Protein AF-A0A9P6ST43-F1 (afdb_monomer)

Structure (mmCIF, N/CA/C/O backbone):
data_AF-A0A9P6ST43-F1
#
_entry.id   AF-A0A9P6ST43-F1
#
loop_
_atom_site.group_PDB
_atom_site.id
_atom_site.type_symbol
_atom_site.label_atom_id
_atom_site.label_alt_id
_atom_site.label_comp_id
_atom_site.label_asym_id
_atom_site.label_entity_id
_atom_site.label_seq_id
_atom_site.pdbx_PDB_ins_code
_atom_site.Cartn_x
_atom_site.Cartn_y
_atom_site.Cartn_z
_atom_site.occupancy
_atom_site.B_iso_or_equiv
_atom_site.auth_seq_id
_atom_site.auth_comp_id
_atom_site.auth_asym_id
_atom_site.auth_atom_id
_atom_site.pdbx_PDB_model_num
ATOM 1 N N . MET A 1 1 ? 15.787 0.557 13.577 1.00 35.72 1 MET A N 1
ATOM 2 C CA . MET A 1 1 ? 15.041 0.279 14.829 1.00 35.72 1 MET A CA 1
ATOM 3 C C . MET A 1 1 ? 13.715 -0.380 14.448 1.00 35.72 1 MET A C 1
ATOM 5 O O . MET A 1 1 ? 13.031 0.134 13.577 1.00 35.72 1 MET A O 1
ATOM 9 N N . ASN A 1 2 ? 13.413 -1.565 14.982 1.00 41.41 2 ASN A N 1
ATOM 10 C CA . ASN A 1 2 ? 12.422 -2.510 14.441 1.00 41.41 2 ASN A CA 1
ATOM 11 C C . ASN A 1 2 ? 10.973 -2.150 14.872 1.00 41.41 2 ASN A C 1
ATOM 13 O O . ASN A 1 2 ? 10.427 -2.728 15.810 1.00 41.41 2 ASN A O 1
ATOM 17 N N . THR A 1 3 ? 10.345 -1.164 14.220 1.00 55.78 3 THR A N 1
ATOM 18 C CA . THR A 1 3 ? 9.008 -0.615 14.562 1.00 55.78 3 THR A CA 1
ATOM 19 C C . THR A 1 3 ? 7.853 -1.625 14.454 1.00 55.78 3 THR A C 1
ATOM 21 O O . THR A 1 3 ? 6.845 -1.489 15.146 1.00 55.78 3 THR A O 1
ATOM 24 N N . ARG A 1 4 ? 8.000 -2.695 13.662 1.00 52.94 4 ARG A N 1
ATOM 25 C CA . ARG A 1 4 ? 6.950 -3.712 13.437 1.00 52.94 4 ARG A CA 1
ATOM 26 C C . ARG A 1 4 ? 6.650 -4.580 14.664 1.00 52.94 4 ARG A C 1
ATOM 28 O O . ARG A 1 4 ? 5.497 -4.937 14.902 1.00 52.94 4 ARG A O 1
ATOM 35 N N . TYR A 1 5 ? 7.664 -4.866 15.486 1.00 53.81 5 TYR A N 1
ATOM 36 C CA . TYR A 1 5 ? 7.476 -5.581 16.756 1.00 53.81 5 TYR A CA 1
ATOM 37 C C . TYR A 1 5 ? 6.672 -4.749 17.764 1.00 53.81 5 TYR A C 1
ATOM 39 O O . TYR A 1 5 ? 5.910 -5.301 18.560 1.00 53.81 5 TYR A O 1
ATOM 47 N N . SER A 1 6 ? 6.784 -3.421 17.679 1.00 66.88 6 SER A N 1
ATOM 48 C CA . SER A 1 6 ? 6.010 -2.494 18.504 1.00 66.88 6 SER A CA 1
ATOM 49 C C . SER A 1 6 ? 4.526 -2.528 18.131 1.00 66.88 6 SER A C 1
ATOM 51 O O . SER A 1 6 ? 3.684 -2.760 18.993 1.00 66.88 6 SER A O 1
ATOM 53 N N . ALA A 1 7 ? 4.194 -2.425 16.839 1.00 72.50 7 ALA A N 1
ATOM 54 C CA . ALA A 1 7 ? 2.805 -2.355 16.381 1.00 72.50 7 ALA A CA 1
ATOM 55 C C . ALA A 1 7 ? 1.986 -3.615 16.726 1.00 72.50 7 ALA A C 1
ATOM 57 O O . ALA A 1 7 ? 0.868 -3.515 17.226 1.00 72.50 7 ALA A O 1
ATOM 58 N N . ARG A 1 8 ? 2.554 -4.816 16.555 1.00 74.69 8 ARG A N 1
ATOM 59 C CA . ARG A 1 8 ? 1.880 -6.068 16.946 1.00 74.69 8 ARG A CA 1
ATOM 60 C C . ARG A 1 8 ? 1.638 -6.149 18.453 1.00 74.69 8 ARG A C 1
ATOM 62 O O . ARG A 1 8 ? 0.562 -6.549 18.895 1.00 74.69 8 ARG A O 1
ATOM 69 N N . THR A 1 9 ? 2.639 -5.759 19.238 1.00 81.56 9 THR A N 1
ATOM 70 C CA . THR A 1 9 ? 2.529 -5.724 20.700 1.00 81.56 9 THR A CA 1
ATOM 71 C C . THR A 1 9 ? 1.443 -4.744 21.137 1.00 81.56 9 THR A C 1
ATOM 73 O O . THR A 1 9 ? 0.696 -5.040 22.065 1.00 81.56 9 THR A O 1
ATOM 76 N N . LEU A 1 10 ? 1.304 -3.612 20.442 1.00 82.25 10 LEU A N 1
ATOM 77 C CA . LEU A 1 10 ? 0.231 -2.650 20.678 1.00 82.25 10 LEU A CA 1
ATOM 78 C C . LEU A 1 10 ? -1.144 -3.247 20.361 1.00 82.25 10 LEU A C 1
ATOM 80 O O . LEU A 1 10 ? -2.014 -3.191 21.220 1.00 82.25 10 LEU A O 1
ATOM 84 N N . VAL A 1 11 ? -1.332 -3.900 19.208 1.00 83.94 11 VAL A N 1
ATOM 85 C CA . VAL A 1 11 ? -2.619 -4.530 18.842 1.00 83.94 11 VAL A CA 1
ATOM 86 C C . VAL A 1 11 ? -3.065 -5.583 19.863 1.00 83.94 11 VAL A C 1
ATOM 88 O O . VAL A 1 11 ? -4.248 -5.660 20.197 1.00 83.94 11 VAL A O 1
ATOM 91 N N . HIS A 1 12 ? -2.132 -6.375 20.400 1.00 84.19 12 HIS A N 1
ATOM 92 C CA . HIS A 1 12 ? -2.442 -7.367 21.436 1.00 84.19 12 HIS A CA 1
ATOM 93 C C . HIS A 1 12 ? -2.851 -6.748 22.779 1.00 84.19 12 HIS A C 1
ATOM 95 O O . HIS A 1 12 ? -3.536 -7.404 23.556 1.00 84.19 12 HIS A O 1
ATOM 101 N N . ARG A 1 13 ? -2.448 -5.503 23.056 1.00 85.44 13 ARG A N 1
ATOM 102 C CA . ARG A 1 13 ? -2.807 -4.782 24.287 1.00 85.44 13 ARG A CA 1
ATOM 103 C C . ARG A 1 13 ? -4.167 -4.094 24.208 1.00 85.44 13 ARG A C 1
ATOM 105 O O . ARG A 1 13 ? -4.664 -3.646 25.235 1.00 85.44 13 ARG A O 1
ATOM 112 N N . ILE A 1 14 ? -4.755 -3.982 23.018 1.00 84.19 14 ILE A N 1
ATOM 113 C CA . ILE A 1 14 ? -6.065 -3.357 22.850 1.00 84.19 14 ILE A CA 1
ATOM 114 C C . ILE A 1 14 ? -7.156 -4.365 23.256 1.00 84.19 14 ILE A C 1
ATOM 116 O O . ILE A 1 14 ? -7.157 -5.476 22.716 1.00 84.19 14 ILE A O 1
ATOM 120 N N . PRO A 1 15 ? -8.094 -3.993 24.148 1.00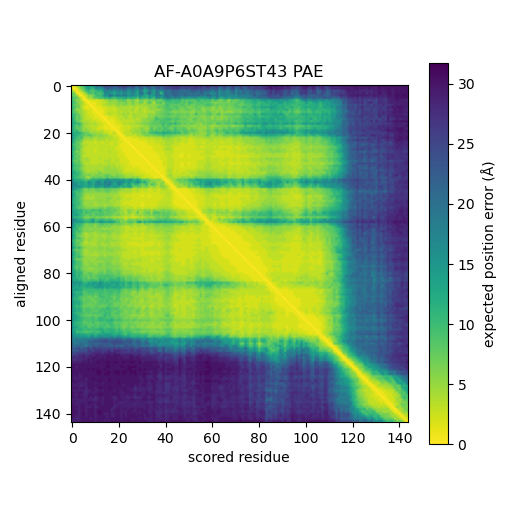 88.06 15 PRO A N 1
ATOM 121 C CA . PRO A 1 15 ? -9.237 -4.835 24.500 1.00 88.06 15 PRO A CA 1
ATOM 122 C C . PRO A 1 15 ? -10.108 -5.182 23.283 1.00 88.06 15 PRO A C 1
ATOM 124 O O . PRO A 1 15 ? -10.285 -4.362 22.378 1.00 88.06 15 PRO A O 1
ATOM 127 N N . GLU A 1 16 ? -10.685 -6.384 23.258 1.00 85.94 16 GLU A N 1
ATOM 128 C CA . GLU A 1 16 ? -11.521 -6.853 22.140 1.00 85.94 16 GLU A CA 1
ATOM 129 C C . GLU A 1 16 ? -12.789 -6.006 21.961 1.00 85.94 16 GLU A C 1
ATOM 131 O O . GLU A 1 16 ? -13.271 -5.821 20.844 1.00 85.94 16 GLU A O 1
ATOM 136 N N . GLU A 1 17 ? -13.300 -5.429 23.046 1.00 87.31 17 GLU A N 1
ATOM 137 C CA . GLU A 1 17 ? -14.440 -4.514 23.043 1.00 87.31 17 GLU A CA 1
ATOM 138 C C . GLU A 1 17 ? -14.138 -3.271 22.198 1.00 87.31 17 GLU A C 1
ATOM 140 O O . GLU A 1 17 ? -14.956 -2.858 21.376 1.00 87.31 17 GLU A O 1
ATOM 145 N N . VAL A 1 18 ? -12.926 -2.725 22.333 1.00 85.06 18 VAL A N 1
ATOM 146 C CA . VAL A 1 18 ? -12.481 -1.534 21.599 1.00 85.06 18 VAL A CA 1
ATOM 147 C C . VAL A 1 18 ? -12.280 -1.854 20.118 1.00 85.06 18 VAL A C 1
ATOM 149 O O . VAL A 1 18 ? -12.669 -1.064 19.258 1.00 85.06 18 VAL A O 1
ATOM 152 N N . LYS A 1 19 ? -11.747 -3.041 19.796 1.00 84.25 19 LYS A N 1
ATOM 153 C CA . LYS A 1 19 ? -11.575 -3.492 18.403 1.00 84.25 19 LYS A CA 1
ATOM 154 C C . LYS A 1 19 ? -12.906 -3.624 17.663 1.00 84.25 19 LYS A C 1
ATOM 156 O O . LYS A 1 19 ? -12.963 -3.343 16.472 1.00 84.25 19 LYS A O 1
ATOM 161 N N . LYS A 1 20 ? -13.969 -4.040 18.359 1.00 82.44 20 LYS A N 1
ATOM 162 C CA . LYS A 1 20 ? -15.313 -4.200 17.777 1.00 82.44 20 LYS A CA 1
ATOM 163 C C . LYS A 1 20 ? -16.062 -2.878 17.619 1.00 82.44 20 LYS A C 1
ATOM 165 O O . LYS A 1 20 ? -16.882 -2.758 16.716 1.00 82.44 20 LYS A O 1
ATOM 170 N N . GLN A 1 21 ? -15.803 -1.907 18.492 1.00 84.44 21 GLN A N 1
ATOM 171 C CA . GLN A 1 21 ? -16.480 -0.607 18.471 1.00 84.44 21 GLN A CA 1
ATOM 172 C C . GLN A 1 21 ? -15.873 0.364 17.451 1.00 84.44 21 GLN A C 1
ATOM 174 O O . GLN A 1 21 ? -16.596 1.169 16.869 1.00 84.44 21 GLN A O 1
ATOM 179 N N . ALA A 1 22 ? -14.561 0.287 17.209 1.00 85.44 22 ALA A N 1
ATOM 180 C CA . ALA A 1 22 ? -13.857 1.179 16.293 1.00 85.44 22 ALA A CA 1
ATOM 181 C C . ALA A 1 22 ? -13.602 0.504 14.933 1.00 85.44 22 ALA A C 1
ATOM 183 O O . ALA A 1 22 ? -12.610 -0.201 14.746 1.00 85.44 22 ALA A O 1
ATOM 184 N N . SER A 1 23 ? -14.473 0.762 13.953 1.00 85.62 23 SER A N 1
ATOM 185 C CA . SER A 1 23 ? -14.373 0.185 12.601 1.00 85.62 23 SER A CA 1
ATOM 186 C C . SER A 1 23 ? -13.040 0.499 11.907 1.00 85.62 23 SER A C 1
ATOM 188 O O . SER A 1 23 ? -12.420 -0.398 11.346 1.00 85.62 23 SER A O 1
ATOM 190 N N . GLN A 1 24 ? -12.541 1.734 12.013 1.00 87.75 24 GLN A N 1
ATOM 191 C CA . GLN A 1 24 ? -11.241 2.129 11.451 1.00 87.75 24 GLN A CA 1
ATOM 192 C C . GLN A 1 24 ? -10.068 1.380 12.089 1.00 87.75 24 GLN A C 1
ATOM 194 O O . GLN A 1 24 ? -9.112 1.021 11.402 1.00 87.75 24 GLN A O 1
ATOM 199 N N . LEU A 1 25 ? -10.142 1.106 13.394 1.00 86.88 25 LEU A N 1
ATOM 200 C CA . LEU A 1 25 ? -9.125 0.321 14.086 1.00 86.88 25 LEU A CA 1
ATOM 201 C C . LEU A 1 25 ? -9.133 -1.132 13.601 1.00 86.88 25 LEU A C 1
ATOM 203 O O . LEU A 1 25 ? -8.066 -1.701 13.377 1.00 86.88 25 LEU A O 1
ATOM 207 N N . ALA A 1 26 ? -10.313 -1.721 13.401 1.00 87.12 26 ALA A N 1
ATOM 208 C CA . ALA A 1 26 ? -10.434 -3.057 12.826 1.00 87.12 26 ALA A CA 1
ATOM 209 C C . ALA A 1 26 ? -9.815 -3.118 11.417 1.00 87.12 26 ALA A C 1
ATOM 211 O O . ALA A 1 26 ? -9.018 -4.018 11.142 1.00 87.12 26 ALA A O 1
ATOM 212 N N . THR A 1 27 ? -10.087 -2.120 10.566 1.00 90.06 27 THR A N 1
ATOM 213 C CA . THR A 1 27 ? -9.455 -2.003 9.243 1.00 90.06 27 THR A CA 1
ATOM 214 C C . THR A 1 27 ? -7.932 -1.887 9.350 1.00 90.06 27 THR A C 1
ATOM 216 O O . THR A 1 27 ? -7.218 -2.587 8.637 1.00 90.06 27 THR A O 1
ATOM 219 N N . LEU A 1 28 ? -7.401 -1.052 10.252 1.00 88.44 28 LEU A N 1
ATOM 220 C CA . LEU A 1 28 ? -5.950 -0.908 10.444 1.00 88.44 28 LEU A CA 1
ATOM 221 C C . LEU A 1 28 ? -5.288 -2.223 10.861 1.00 88.44 28 LEU A C 1
ATOM 223 O O . LEU A 1 28 ? -4.233 -2.575 10.336 1.00 88.44 28 LEU A O 1
ATOM 227 N N . ILE A 1 29 ? -5.916 -2.973 11.768 1.00 88.50 29 ILE A N 1
ATOM 228 C CA . ILE A 1 29 ? -5.427 -4.292 12.186 1.00 88.50 29 ILE A CA 1
ATOM 229 C C . ILE A 1 29 ? -5.394 -5.253 10.990 1.00 88.50 29 ILE A C 1
ATOM 231 O O . ILE A 1 29 ? -4.417 -5.984 10.813 1.00 88.50 29 ILE A O 1
ATOM 235 N N . GLN A 1 30 ? -6.425 -5.226 10.143 1.00 89.31 30 GLN A N 1
ATOM 236 C CA . GLN A 1 30 ? -6.478 -6.045 8.935 1.00 89.31 30 GLN A CA 1
ATOM 237 C C . GLN A 1 30 ? -5.389 -5.653 7.923 1.00 89.31 30 GLN A C 1
ATOM 239 O O . GLN A 1 30 ? -4.687 -6.529 7.416 1.00 89.31 30 GLN A O 1
ATOM 244 N N . ILE A 1 31 ? -5.191 -4.352 7.680 1.00 89.75 31 ILE A N 1
ATOM 245 C CA . ILE A 1 31 ? -4.115 -3.824 6.826 1.00 89.75 31 ILE A CA 1
ATOM 246 C C . ILE A 1 31 ? -2.749 -4.285 7.343 1.00 89.75 31 ILE A C 1
ATOM 248 O O . ILE A 1 31 ? -1.927 -4.755 6.559 1.00 89.75 31 ILE A O 1
ATOM 252 N N . MET A 1 32 ? -2.513 -4.222 8.656 1.00 87.88 32 MET A N 1
ATOM 253 C CA . MET A 1 32 ? -1.255 -4.676 9.255 1.00 87.88 32 MET A CA 1
ATOM 254 C C . MET A 1 32 ? -0.982 -6.168 9.017 1.00 87.88 32 MET A C 1
ATOM 256 O O . MET A 1 32 ? 0.159 -6.543 8.741 1.00 87.88 32 MET A O 1
ATOM 260 N N . GLU A 1 33 ? -1.997 -7.031 9.115 1.00 87.06 33 GLU A N 1
ATOM 261 C CA . GLU A 1 33 ? -1.814 -8.465 8.855 1.00 87.06 33 GLU A CA 1
ATOM 262 C C . GLU A 1 33 ? -1.580 -8.742 7.363 1.00 87.06 33 GLU A C 1
ATOM 264 O O . GLU A 1 33 ? -0.689 -9.522 7.023 1.00 87.06 33 GLU A O 1
ATOM 269 N N . LEU A 1 34 ? -2.288 -8.055 6.461 1.00 88.62 34 LEU A N 1
ATOM 270 C CA . LEU A 1 34 ? -2.045 -8.169 5.019 1.00 88.62 34 LEU A CA 1
ATOM 271 C C . LEU A 1 34 ? -0.648 -7.674 4.630 1.00 88.62 34 LEU A C 1
ATOM 273 O O . LEU A 1 34 ? 0.051 -8.346 3.873 1.00 88.62 34 LEU A O 1
ATOM 277 N N . MET A 1 35 ? -0.189 -6.557 5.199 1.00 85.75 35 MET A N 1
ATOM 278 C CA . MET A 1 35 ? 1.180 -6.072 5.005 1.00 85.75 35 MET A CA 1
ATOM 279 C C . MET A 1 35 ? 2.219 -7.102 5.448 1.00 85.75 35 MET A C 1
ATOM 281 O O . MET A 1 35 ? 3.228 -7.291 4.770 1.00 85.75 35 MET A O 1
ATOM 285 N N . ARG A 1 36 ? 1.965 -7.817 6.550 1.00 84.19 36 ARG A N 1
ATOM 286 C CA . ARG A 1 36 ? 2.839 -8.901 7.016 1.00 84.19 36 ARG A CA 1
ATOM 287 C C . ARG A 1 36 ? 2.901 -10.053 6.017 1.00 84.19 36 ARG A C 1
ATOM 289 O O . ARG A 1 36 ? 3.960 -10.650 5.831 1.00 84.19 36 ARG A O 1
ATOM 296 N N . GLN A 1 37 ? 1.772 -10.404 5.409 1.00 86.12 37 GLN A N 1
ATOM 297 C CA . GLN A 1 37 ? 1.717 -11.450 4.390 1.00 86.12 37 GLN A CA 1
ATOM 298 C C . GLN A 1 37 ? 2.432 -11.006 3.111 1.00 86.12 37 GLN A C 1
ATOM 300 O O . GLN A 1 37 ? 3.232 -11.764 2.566 1.00 86.12 37 GLN A O 1
ATOM 305 N N . TRP A 1 38 ? 2.206 -9.770 2.667 1.00 85.69 38 TRP A N 1
ATOM 306 C CA . TRP A 1 38 ? 2.889 -9.184 1.512 1.00 85.69 38 TRP A CA 1
ATOM 307 C C . TRP A 1 38 ? 4.407 -9.133 1.720 1.00 85.69 38 TRP A C 1
ATOM 309 O O . TRP A 1 38 ? 5.172 -9.538 0.850 1.00 85.69 38 TRP A O 1
ATOM 319 N N . GLU A 1 39 ? 4.860 -8.762 2.918 1.00 81.25 39 GLU A N 1
ATOM 320 C CA . GLU A 1 39 ? 6.277 -8.792 3.293 1.00 81.25 39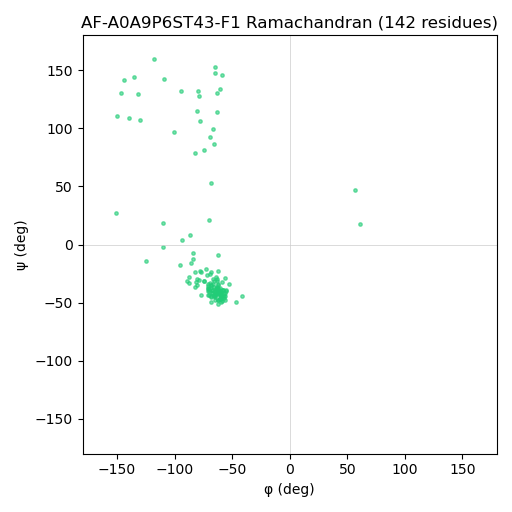 GLU A CA 1
ATOM 321 C C . GLU A 1 39 ? 6.921 -10.169 3.189 1.00 81.25 39 GLU A C 1
ATOM 323 O O . GLU A 1 39 ? 8.111 -10.266 2.897 1.00 81.25 39 GLU A O 1
ATOM 328 N N . ARG A 1 40 ? 6.140 -11.220 3.433 1.00 81.94 40 ARG A N 1
ATOM 329 C CA . ARG A 1 40 ? 6.564 -12.616 3.302 1.00 81.94 40 ARG A CA 1
ATOM 330 C C . ARG A 1 40 ? 6.386 -13.153 1.883 1.00 81.94 40 ARG A C 1
ATOM 332 O O . ARG A 1 40 ? 6.548 -14.349 1.685 1.00 81.94 40 ARG A O 1
ATOM 339 N N . GLN A 1 41 ? 6.051 -12.287 0.924 1.00 72.00 41 GLN A N 1
ATOM 340 C CA . GLN A 1 41 ? 5.760 -12.618 -0.474 1.00 72.00 41 GLN A CA 1
ATOM 341 C C . GLN A 1 41 ? 4.559 -13.561 -0.658 1.00 72.00 41 GLN A C 1
ATOM 343 O O . GLN A 1 41 ? 4.377 -14.138 -1.723 1.00 72.00 41 GLN A O 1
ATOM 348 N N . THR A 1 42 ? 3.707 -13.699 0.361 1.00 65.88 42 THR A N 1
ATOM 349 C CA . THR A 1 42 ? 2.519 -14.568 0.333 1.00 65.88 42 THR A CA 1
ATOM 350 C C . THR A 1 42 ? 1.206 -13.785 0.297 1.00 65.88 42 THR A C 1
ATOM 352 O O . THR A 1 42 ? 0.141 -14.392 0.303 1.00 65.88 42 THR A O 1
ATOM 355 N N . GLY A 1 43 ? 1.258 -12.450 0.343 1.00 67.62 43 GLY A N 1
ATOM 356 C CA . GLY A 1 43 ? 0.083 -11.591 0.503 1.00 67.62 43 GLY A CA 1
ATOM 357 C C . GLY A 1 43 ? -0.284 -10.794 -0.755 1.00 67.62 43 GLY A C 1
ATOM 358 O O . GLY A 1 43 ? 0.613 -10.292 -1.439 1.00 67.62 43 GLY A O 1
ATOM 359 N N . PRO A 1 44 ? -1.585 -10.618 -1.043 1.00 79.62 44 PRO A N 1
ATOM 360 C CA . PRO A 1 44 ? -2.063 -9.817 -2.164 1.00 79.62 44 PRO A CA 1
ATOM 361 C C . PRO A 1 44 ? -2.002 -8.313 -1.850 1.00 79.62 44 PRO A C 1
ATOM 363 O O . PRO A 1 44 ? -2.843 -7.767 -1.139 1.00 79.62 44 PRO A O 1
ATOM 366 N N . LEU A 1 45 ? -1.036 -7.611 -2.448 1.00 84.94 45 LEU A N 1
ATOM 367 C CA . LEU A 1 45 ? -0.904 -6.147 -2.363 1.00 84.94 45 LEU A CA 1
ATOM 368 C C . LEU A 1 45 ? -2.199 -5.400 -2.747 1.00 84.94 45 LEU A C 1
ATOM 370 O O . LEU A 1 45 ? -2.536 -4.373 -2.162 1.00 84.94 45 LEU A O 1
ATOM 374 N N . LYS A 1 46 ? -2.957 -5.950 -3.703 1.00 85.75 46 LYS A N 1
ATOM 375 C CA . LYS A 1 46 ? -4.247 -5.414 -4.156 1.00 85.75 46 LYS A CA 1
ATOM 376 C C . LYS A 1 46 ? -5.246 -5.235 -3.008 1.00 85.75 46 LYS A C 1
ATOM 378 O O . LYS A 1 46 ? -5.961 -4.238 -2.978 1.00 85.75 46 LYS A O 1
ATOM 383 N N . ASP A 1 47 ? -5.272 -6.167 -2.060 1.00 88.25 47 ASP A N 1
ATOM 384 C CA . ASP A 1 47 ? -6.235 -6.149 -0.957 1.00 88.25 47 ASP A CA 1
ATOM 385 C C . ASP A 1 47 ? -5.873 -5.073 0.074 1.00 88.25 47 ASP A C 1
ATOM 387 O O . ASP A 1 47 ? -6.755 -4.447 0.660 1.00 88.25 47 ASP A O 1
ATOM 391 N N . ILE A 1 48 ? -4.574 -4.790 0.233 1.00 90.19 48 ILE A N 1
ATOM 392 C CA . ILE A 1 48 ? -4.084 -3.678 1.056 1.00 90.19 48 ILE A CA 1
ATOM 393 C C . ILE A 1 48 ? -4.594 -2.354 0.479 1.00 90.19 48 ILE A C 1
ATOM 395 O O . ILE A 1 48 ? -5.218 -1.569 1.194 1.00 90.19 48 ILE A O 1
ATOM 399 N N . TYR A 1 49 ? -4.398 -2.12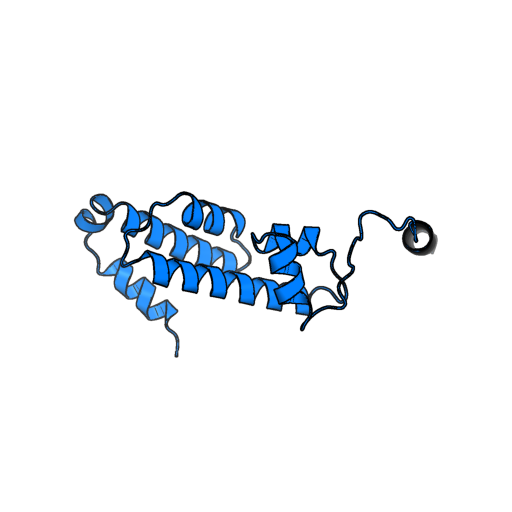3 -0.823 1.00 88.62 49 TYR A N 1
ATOM 400 C CA . TYR A 1 49 ? -4.882 -0.904 -1.475 1.00 88.62 49 TYR A CA 1
ATOM 401 C C . TYR A 1 49 ? -6.404 -0.792 -1.477 1.00 88.62 49 TYR A C 1
ATOM 403 O O . TYR A 1 49 ? -6.917 0.308 -1.267 1.00 88.62 49 TYR A O 1
ATOM 411 N N . ALA A 1 50 ? -7.125 -1.903 -1.656 1.00 88.00 50 ALA A N 1
ATOM 412 C CA . ALA A 1 50 ? -8.580 -1.916 -1.572 1.00 88.00 50 ALA A CA 1
ATOM 413 C C . ALA A 1 50 ? -9.061 -1.424 -0.198 1.00 88.00 50 ALA A C 1
ATOM 415 O O . ALA A 1 50 ? -9.891 -0.519 -0.138 1.00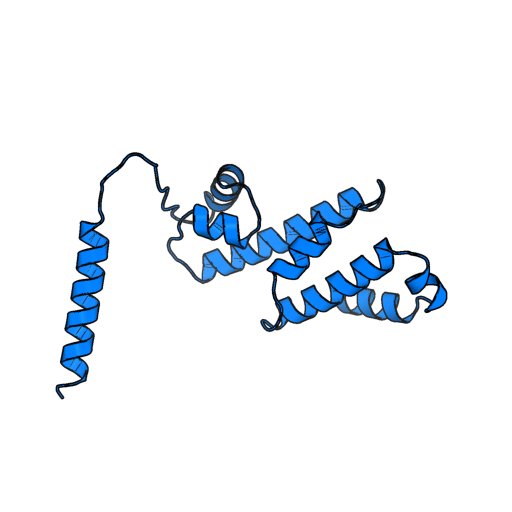 88.00 50 ALA A O 1
ATOM 416 N N . LEU A 1 51 ? -8.493 -1.938 0.899 1.00 89.69 51 LEU A N 1
ATOM 417 C CA . LEU A 1 51 ? -8.849 -1.491 2.250 1.00 89.69 51 LEU A CA 1
ATOM 418 C C . LEU A 1 51 ? -8.472 -0.031 2.504 1.00 89.69 51 LEU A C 1
ATOM 420 O O . LEU A 1 51 ? -9.256 0.699 3.112 1.00 89.69 51 LEU A O 1
ATOM 424 N N . LEU A 1 52 ? -7.303 0.410 2.029 1.00 89.50 52 LEU A N 1
ATOM 425 C CA . LEU A 1 52 ? -6.846 1.789 2.207 1.00 89.50 52 LEU A CA 1
ATOM 426 C C . LEU A 1 52 ? -7.765 2.800 1.499 1.00 89.50 52 LEU A C 1
ATOM 428 O O . LEU A 1 52 ? -8.038 3.848 2.077 1.00 89.50 52 LEU A O 1
ATOM 432 N N . HIS A 1 53 ? -8.275 2.477 0.304 1.00 84.88 53 HIS A N 1
ATOM 433 C CA . HIS A 1 53 ? -9.127 3.374 -0.492 1.00 84.88 53 HIS A CA 1
ATOM 434 C C . HIS A 1 53 ? -10.621 3.281 -0.163 1.00 84.88 53 HIS A C 1
ATOM 436 O O . HIS A 1 53 ? -11.337 4.273 -0.274 1.00 84.88 53 HIS A O 1
ATOM 442 N N . GLN A 1 54 ? -11.120 2.101 0.218 1.00 84.62 54 GLN A N 1
ATOM 443 C CA . GLN A 1 54 ? -12.539 1.919 0.558 1.00 84.62 54 GLN A CA 1
ATOM 444 C C . GLN A 1 54 ? -12.878 2.462 1.949 1.00 84.62 54 GLN A C 1
ATOM 446 O O . GLN A 1 54 ? -14.032 2.790 2.231 1.00 84.62 54 GLN A O 1
ATOM 451 N N . SER A 1 55 ? -11.880 2.556 2.826 1.00 85.19 55 SER A N 1
ATOM 452 C CA . SER A 1 55 ? -12.077 3.031 4.189 1.00 85.19 55 SER A CA 1
ATOM 453 C C . SER A 1 55 ? -12.144 4.551 4.232 1.00 85.19 55 SER A C 1
ATOM 455 O O . SER A 1 55 ? -11.290 5.251 3.695 1.00 85.19 55 SER A O 1
ATOM 457 N N . ARG A 1 56 ? -13.154 5.073 4.929 1.00 85.38 56 ARG A N 1
ATOM 458 C CA . ARG A 1 56 ? -13.195 6.488 5.299 1.00 85.38 56 ARG A CA 1
ATOM 459 C C . ARG A 1 56 ? -12.310 6.678 6.516 1.00 85.38 56 ARG A C 1
ATOM 461 O O . ARG A 1 56 ? -12.623 6.126 7.569 1.00 85.38 56 ARG A O 1
ATOM 468 N N . TRP A 1 57 ? -11.230 7.429 6.355 1.00 86.75 57 TRP A N 1
ATOM 469 C CA . TRP A 1 57 ? -10.306 7.769 7.429 1.00 86.75 57 TRP A CA 1
ATOM 470 C C . TRP A 1 57 ? -10.674 9.116 8.027 1.00 86.75 57 TRP A C 1
ATOM 472 O O . TRP A 1 57 ? -10.880 10.087 7.298 1.00 86.75 57 TRP A O 1
ATOM 482 N N . ASP A 1 58 ? -10.740 9.179 9.352 1.00 86.19 58 ASP A N 1
ATOM 483 C CA . ASP A 1 58 ? -10.967 10.444 10.038 1.00 86.19 58 ASP A CA 1
ATOM 484 C C . ASP A 1 58 ? -9.778 11.386 9.805 1.00 86.19 58 ASP A C 1
ATOM 486 O O . ASP A 1 58 ? -8.639 10.947 9.620 1.00 86.19 58 ASP A O 1
ATOM 490 N N . SER A 1 59 ? -10.044 12.694 9.866 1.00 77.81 59 SER A N 1
ATOM 491 C CA . SER A 1 59 ? -9.058 13.769 9.666 1.00 77.81 59 SER A CA 1
ATOM 492 C C . SER A 1 59 ? -7.679 13.531 10.323 1.00 77.81 59 SER A C 1
ATOM 494 O O . SER A 1 59 ? -6.672 13.721 9.642 1.00 77.81 59 SER A O 1
ATOM 496 N N . PRO A 1 60 ? -7.564 13.053 11.584 1.00 86.56 60 PRO A N 1
ATOM 497 C CA . PRO A 1 60 ? -6.252 12.796 12.189 1.00 86.56 60 PRO A CA 1
ATOM 498 C C . PRO A 1 60 ? -5.509 11.575 11.620 1.00 86.56 60 PRO A C 1
ATOM 500 O O . PRO A 1 60 ? -4.283 11.530 11.691 1.00 86.56 60 PRO A O 1
ATOM 503 N N . LEU A 1 61 ? -6.216 10.580 11.076 1.00 84.31 61 LEU A N 1
ATOM 504 C CA . LEU A 1 61 ? -5.613 9.359 10.528 1.00 84.31 61 LEU A CA 1
ATOM 505 C C . LEU A 1 61 ? -5.264 9.498 9.048 1.00 84.31 61 LEU A C 1
ATOM 507 O O . LEU A 1 61 ? -4.279 8.913 8.606 1.00 84.31 61 LEU A O 1
ATOM 511 N N . ALA A 1 62 ? -6.026 10.294 8.299 1.00 86.31 62 ALA A N 1
ATOM 512 C CA . ALA A 1 62 ? -5.810 10.532 6.875 1.00 86.31 62 ALA A CA 1
ATOM 513 C C . ALA A 1 62 ? -4.341 10.833 6.488 1.00 86.31 62 ALA A C 1
ATOM 515 O O . ALA A 1 62 ? -3.832 10.149 5.597 1.00 86.31 62 ALA A O 1
ATOM 516 N N . PRO A 1 63 ? -3.605 11.756 7.150 1.00 88.81 63 PRO A N 1
ATOM 517 C CA . PRO A 1 63 ? -2.212 12.020 6.782 1.00 88.81 63 PRO A CA 1
ATOM 518 C C . PRO A 1 63 ? -1.282 10.830 7.063 1.00 88.81 63 PRO A C 1
ATOM 520 O O . PRO A 1 63 ? -0.348 10.588 6.306 1.00 88.81 63 PRO A O 1
ATOM 523 N N . LEU A 1 64 ? -1.539 10.052 8.119 1.00 88.12 64 LEU A N 1
ATOM 524 C CA . LEU A 1 64 ? -0.739 8.864 8.439 1.00 88.12 64 LEU A CA 1
ATOM 525 C C . LEU A 1 64 ? -0.976 7.736 7.431 1.00 88.12 64 LEU A C 1
ATOM 527 O O . LEU A 1 64 ? -0.048 7.009 7.082 1.00 88.12 64 LEU A O 1
ATOM 531 N N . ILE A 1 65 ? -2.213 7.605 6.954 1.00 89.56 65 ILE A N 1
ATOM 532 C CA . ILE A 1 65 ? -2.577 6.646 5.913 1.00 89.56 65 ILE A CA 1
ATOM 533 C C . ILE A 1 65 ? -1.939 7.013 4.572 1.00 89.56 65 ILE A C 1
ATOM 535 O O . ILE A 1 65 ? -1.452 6.116 3.888 1.00 89.56 65 ILE A O 1
ATOM 539 N N . ALA A 1 66 ? -1.875 8.301 4.227 1.00 87.88 66 ALA A N 1
ATOM 540 C CA . ALA A 1 66 ? -1.173 8.761 3.029 1.00 87.88 66 ALA A CA 1
ATOM 541 C C . ALA A 1 66 ? 0.320 8.391 3.078 1.00 87.88 66 ALA A C 1
ATOM 543 O O . ALA A 1 66 ? 0.829 7.762 2.157 1.00 87.88 66 ALA A O 1
ATOM 544 N N . VAL A 1 67 ? 0.994 8.646 4.207 1.00 89.62 67 VAL A N 1
ATOM 545 C CA . VAL A 1 67 ? 2.401 8.242 4.403 1.00 89.62 67 VAL A CA 1
ATOM 546 C C . VAL A 1 67 ? 2.580 6.723 4.303 1.00 89.62 67 VAL A C 1
ATOM 548 O O . VAL A 1 67 ? 3.580 6.241 3.769 1.00 89.62 67 VAL A O 1
ATOM 551 N N . LEU A 1 68 ? 1.621 5.944 4.810 1.00 89.12 68 LEU A N 1
ATOM 552 C CA . LEU A 1 68 ? 1.652 4.489 4.680 1.00 89.12 68 LEU A CA 1
ATOM 553 C C . LEU A 1 68 ? 1.524 4.050 3.215 1.00 89.12 68 LEU A C 1
ATOM 555 O O . LEU A 1 68 ? 2.260 3.163 2.787 1.00 89.12 68 LEU A O 1
ATOM 559 N N . GLN A 1 69 ? 0.608 4.660 2.460 1.00 90.31 69 GLN A N 1
ATOM 560 C CA . GLN A 1 69 ? 0.440 4.406 1.029 1.00 90.31 69 GLN A CA 1
ATOM 561 C C . GLN A 1 69 ? 1.721 4.721 0.258 1.00 90.31 69 GLN A C 1
ATOM 563 O O . GLN A 1 69 ? 2.200 3.848 -0.466 1.00 90.31 69 GLN A O 1
ATOM 568 N N . ASP A 1 70 ? 2.303 5.900 0.479 1.00 89.25 70 ASP A N 1
ATOM 569 C CA . ASP A 1 70 ? 3.562 6.311 -0.146 1.00 89.25 70 ASP A CA 1
ATOM 570 C C . ASP A 1 70 ? 4.678 5.303 0.152 1.00 89.25 70 ASP A C 1
ATOM 572 O O . ASP A 1 70 ? 5.321 4.795 -0.761 1.00 89.25 70 ASP A O 1
ATOM 576 N N . SER A 1 71 ? 4.837 4.894 1.415 1.00 88.81 71 SER A N 1
ATOM 577 C CA . SER A 1 71 ? 5.865 3.918 1.792 1.00 88.81 71 SER A CA 1
ATOM 578 C C . SER A 1 71 ? 5.686 2.548 1.126 1.00 88.81 71 SER A C 1
ATOM 580 O O . SER A 1 71 ? 6.679 1.861 0.867 1.00 88.81 71 SER A O 1
ATOM 582 N N . ILE A 1 72 ? 4.445 2.110 0.891 1.00 89.44 72 ILE A N 1
ATOM 583 C CA . ILE A 1 72 ? 4.171 0.858 0.173 1.00 89.44 72 ILE A CA 1
ATOM 584 C C . ILE A 1 72 ? 4.537 1.022 -1.308 1.00 89.44 72 ILE A C 1
ATOM 586 O O . ILE A 1 72 ? 5.180 0.134 -1.869 1.00 89.44 72 ILE A O 1
ATOM 590 N N . GLN A 1 73 ? 4.172 2.155 -1.914 1.00 90.00 73 GLN A N 1
ATOM 591 C CA . GLN A 1 73 ? 4.469 2.471 -3.314 1.00 90.00 73 GLN A CA 1
ATOM 592 C C . GLN A 1 73 ? 5.969 2.547 -3.574 1.00 90.00 73 GLN A C 1
ATOM 594 O O . GLN A 1 73 ? 6.453 1.888 -4.490 1.00 90.00 73 GLN A O 1
ATOM 599 N N . ASP A 1 74 ? 6.710 3.266 -2.734 1.00 87.94 74 ASP A N 1
ATOM 600 C CA . ASP A 1 74 ? 8.161 3.416 -2.862 1.00 87.94 74 ASP A CA 1
ATOM 601 C C . ASP A 1 74 ? 8.864 2.059 -2.778 1.00 87.94 74 ASP A C 1
ATOM 603 O O . ASP A 1 74 ? 9.764 1.747 -3.556 1.00 87.94 74 ASP A O 1
ATOM 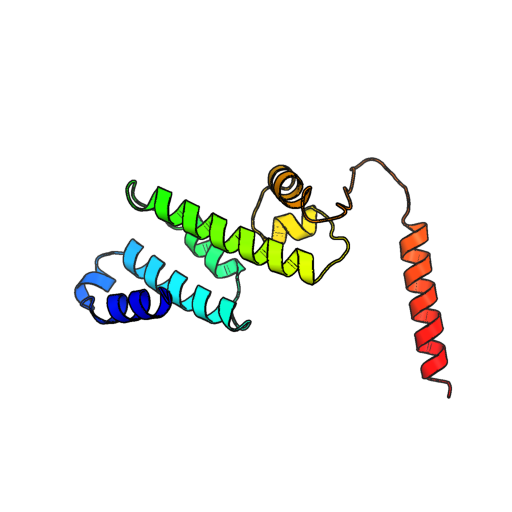607 N N . ARG A 1 75 ? 8.395 1.184 -1.884 1.00 86.94 75 ARG A N 1
ATOM 608 C CA . ARG A 1 75 ? 8.937 -0.169 -1.779 1.00 86.94 75 ARG A CA 1
ATOM 609 C C . ARG A 1 75 ? 8.622 -1.031 -3.001 1.00 86.94 75 ARG A C 1
ATOM 611 O O . ARG A 1 75 ? 9.465 -1.835 -3.392 1.00 86.94 75 ARG A O 1
ATOM 618 N N . GLU A 1 76 ? 7.428 -0.933 -3.577 1.00 86.88 76 GLU A N 1
ATOM 619 C CA . GLU A 1 76 ? 7.123 -1.661 -4.815 1.00 86.88 76 GLU A CA 1
ATOM 620 C C . GLU A 1 76 ? 7.920 -1.107 -5.996 1.00 86.88 76 GLU A C 1
ATOM 622 O O . GLU A 1 76 ? 8.414 -1.899 -6.793 1.00 86.88 76 GLU A O 1
ATOM 627 N N . LEU A 1 77 ? 8.125 0.210 -6.077 1.00 85.62 77 LEU A N 1
ATOM 628 C CA . LEU A 1 77 ? 9.009 0.820 -7.071 1.00 85.62 77 LEU A CA 1
ATOM 629 C C . LEU A 1 77 ? 10.438 0.281 -6.950 1.00 85.62 77 LEU A C 1
ATOM 631 O O . LEU A 1 77 ? 11.000 -0.162 -7.948 1.00 85.62 77 LEU A O 1
ATOM 635 N N . ASP A 1 78 ? 10.982 0.199 -5.734 1.00 84.62 78 ASP A N 1
ATOM 636 C CA . ASP A 1 78 ? 12.292 -0.409 -5.468 1.00 84.62 78 ASP A CA 1
ATOM 637 C C . ASP A 1 78 ? 12.373 -1.876 -5.917 1.00 84.62 78 ASP A C 1
ATOM 639 O O . ASP A 1 78 ? 13.412 -2.341 -6.396 1.00 84.62 78 ASP A O 1
ATOM 643 N N . VAL A 1 79 ? 11.298 -2.644 -5.715 1.00 84.75 79 VAL A N 1
ATOM 644 C CA . VAL A 1 79 ? 11.227 -4.047 -6.147 1.00 84.75 79 VAL A CA 1
ATOM 645 C C . VAL A 1 79 ? 11.183 -4.129 -7.669 1.00 84.75 79 VAL A C 1
ATOM 647 O O . VAL A 1 79 ? 11.915 -4.929 -8.252 1.00 84.75 79 VAL A O 1
ATOM 650 N N . LEU A 1 80 ? 10.370 -3.293 -8.314 1.00 84.19 80 LEU A N 1
ATOM 651 C CA . LEU A 1 80 ? 10.270 -3.228 -9.768 1.00 84.19 80 LEU A CA 1
ATOM 652 C C . LEU A 1 80 ? 11.607 -2.814 -10.397 1.00 84.19 80 LEU A C 1
ATOM 654 O O . LEU A 1 80 ? 12.011 -3.435 -11.376 1.00 84.19 80 LEU A O 1
ATOM 658 N N . ALA A 1 81 ? 12.326 -1.857 -9.805 1.00 82.00 81 ALA A N 1
ATOM 659 C CA . ALA A 1 81 ? 13.600 -1.348 -10.323 1.00 82.00 81 ALA A CA 1
ATOM 660 C C . ALA A 1 81 ? 14.698 -2.412 -10.285 1.00 82.00 81 ALA A C 1
ATOM 662 O O . ALA A 1 81 ? 15.571 -2.466 -11.145 1.00 82.00 81 ALA A O 1
ATOM 663 N N . LYS A 1 82 ? 14.635 -3.309 -9.297 1.00 80.62 82 LYS A N 1
ATOM 664 C CA . LYS A 1 82 ? 15.556 -4.448 -9.183 1.00 80.62 82 LYS A CA 1
ATOM 665 C C . LYS A 1 82 ? 15.169 -5.612 -10.090 1.00 80.62 82 LYS A C 1
ATOM 667 O O . LYS A 1 82 ? 16.042 -6.381 -10.481 1.00 80.62 82 LYS A O 1
ATOM 672 N N . ALA A 1 83 ? 13.878 -5.782 -10.370 1.00 81.06 83 ALA A N 1
ATOM 673 C CA . ALA A 1 83 ? 13.363 -6.910 -11.139 1.00 81.06 83 ALA A CA 1
ATOM 674 C C . ALA A 1 83 ? 13.365 -6.665 -12.656 1.00 81.06 83 ALA A C 1
ATOM 676 O O . ALA A 1 83 ? 13.458 -7.624 -13.419 1.00 81.06 83 ALA A O 1
ATOM 677 N N . TYR A 1 84 ? 13.266 -5.407 -13.092 1.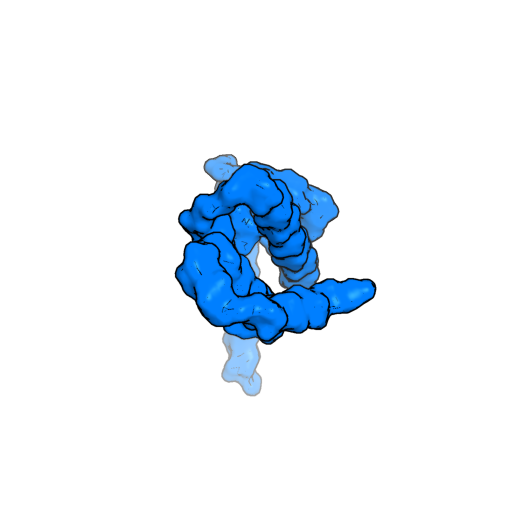00 79.81 84 TYR A N 1
ATOM 678 C CA . TYR A 1 84 ? 13.104 -5.044 -14.496 1.00 79.81 84 TYR A CA 1
ATOM 679 C C . TYR A 1 84 ? 14.079 -3.940 -14.899 1.00 79.81 84 TYR A C 1
ATOM 681 O O . TYR A 1 84 ? 14.127 -2.888 -14.275 1.00 79.81 84 TYR A O 1
ATOM 689 N N . THR A 1 85 ? 14.806 -4.154 -15.998 1.00 75.31 85 THR A N 1
ATOM 690 C CA . THR A 1 85 ? 15.639 -3.114 -16.629 1.00 75.31 85 THR A CA 1
ATOM 691 C C . THR A 1 85 ? 14.792 -2.083 -17.377 1.00 75.31 85 THR A C 1
ATOM 693 O O . THR A 1 85 ? 15.150 -0.916 -17.451 1.00 75.31 85 THR A O 1
ATOM 696 N N . SER A 1 86 ? 13.654 -2.513 -17.924 1.00 77.50 86 SER A N 1
ATOM 697 C CA . SER A 1 86 ? 12.674 -1.651 -18.582 1.00 77.50 86 SER A CA 1
ATOM 698 C C . SER A 1 86 ? 11.266 -2.166 -18.290 1.00 77.50 86 SER A C 1
ATOM 700 O O . SER A 1 86 ? 11.043 -3.376 -18.203 1.00 77.50 86 SER A O 1
ATOM 702 N N . LEU A 1 87 ? 10.321 -1.249 -18.085 1.00 79.88 87 LEU A N 1
ATOM 703 C CA . LEU A 1 87 ? 8.956 -1.579 -17.680 1.00 79.88 87 LEU A CA 1
ATOM 704 C C . LEU A 1 87 ? 7.973 -0.575 -18.303 1.00 79.88 87 LEU A C 1
ATOM 706 O O . LEU A 1 87 ? 8.198 0.631 -18.179 1.00 79.88 87 LEU A O 1
ATOM 710 N N . PRO A 1 88 ? 6.882 -1.028 -18.951 1.00 83.19 88 PRO A N 1
ATOM 711 C CA . PRO A 1 88 ? 5.836 -0.122 -19.410 1.00 83.19 88 PRO A CA 1
ATOM 712 C C . PRO A 1 88 ? 5.203 0.626 -18.233 1.00 83.19 88 PRO A C 1
ATOM 714 O O . PRO A 1 88 ? 4.817 0.005 -17.237 1.00 83.19 88 PRO A O 1
ATOM 717 N N . VAL A 1 89 ? 5.036 1.944 -18.374 1.00 83.94 89 VAL A N 1
ATOM 718 C CA . VAL A 1 89 ? 4.442 2.811 -17.338 1.00 83.94 89 VAL A CA 1
ATOM 719 C C . VAL A 1 89 ? 3.061 2.309 -16.919 1.00 83.94 89 VAL A C 1
ATOM 721 O O . VAL A 1 89 ? 2.769 2.272 -15.730 1.00 83.94 89 VAL A O 1
ATOM 724 N N . GLN A 1 90 ? 2.245 1.835 -17.863 1.00 84.69 90 GLN A N 1
ATOM 725 C CA . GLN A 1 90 ? 0.911 1.279 -17.597 1.00 84.69 90 GLN A CA 1
ATOM 726 C C . GLN A 1 90 ? 0.968 0.125 -16.587 1.00 84.69 90 GLN A C 1
ATOM 728 O O . GLN A 1 90 ? 0.168 0.037 -15.653 1.00 84.69 90 GLN A O 1
ATOM 733 N N . LEU A 1 91 ? 1.940 -0.775 -16.768 1.00 82.94 91 LEU A N 1
ATOM 734 C CA . LEU A 1 91 ? 2.094 -1.953 -15.927 1.00 82.94 91 LEU A CA 1
ATOM 735 C C . LEU A 1 91 ? 2.579 -1.551 -14.533 1.00 82.94 91 LEU A C 1
ATOM 737 O O . LEU A 1 91 ? 2.025 -2.016 -13.537 1.00 82.94 91 LEU A O 1
ATOM 741 N N . ALA A 1 92 ? 3.548 -0.639 -14.462 1.00 85.00 92 ALA A N 1
ATOM 742 C CA . ALA A 1 92 ? 4.038 -0.102 -13.202 1.00 85.00 92 ALA A CA 1
ATOM 743 C C . ALA A 1 92 ? 2.945 0.650 -12.427 1.00 85.00 92 ALA A C 1
ATOM 745 O O . ALA A 1 92 ? 2.717 0.357 -11.256 1.00 85.00 92 ALA A O 1
ATOM 746 N N . ALA A 1 93 ? 2.206 1.535 -13.100 1.00 86.75 93 ALA A N 1
ATOM 747 C CA . ALA A 1 93 ? 1.088 2.299 -12.553 1.00 86.75 93 ALA A CA 1
ATOM 748 C C . ALA A 1 93 ? 0.002 1.381 -11.977 1.00 86.75 93 ALA A C 1
ATOM 750 O O . ALA A 1 93 ? -0.422 1.553 -10.832 1.00 86.75 93 ALA A O 1
ATOM 751 N N . SER A 1 94 ? -0.377 0.333 -12.721 1.00 86.38 94 SER A N 1
ATOM 752 C CA . SER A 1 94 ? -1.346 -0.666 -12.250 1.00 86.38 94 SER A CA 1
ATOM 753 C C . SER A 1 94 ? -0.858 -1.436 -11.018 1.00 86.38 94 SER A C 1
ATOM 755 O O . SER A 1 94 ? -1.655 -1.836 -10.166 1.00 86.38 94 SER A O 1
ATOM 757 N N . ARG A 1 95 ? 0.461 -1.634 -10.905 1.00 84.00 95 ARG A N 1
ATOM 758 C CA . ARG A 1 95 ? 1.083 -2.382 -9.815 1.00 84.00 95 ARG A CA 1
ATOM 759 C C . ARG A 1 95 ? 1.144 -1.568 -8.525 1.00 84.00 95 ARG A C 1
ATOM 761 O O . ARG A 1 95 ? 0.823 -2.107 -7.469 1.00 84.00 95 ARG A O 1
ATOM 768 N N . ILE A 1 96 ? 1.514 -0.293 -8.620 1.00 87.50 96 ILE A N 1
ATOM 769 C CA . ILE A 1 96 ? 1.674 0.623 -7.476 1.00 87.50 96 ILE A CA 1
ATOM 770 C C . ILE A 1 96 ? 0.410 1.445 -7.173 1.00 87.50 96 ILE A C 1
ATOM 772 O O . ILE A 1 96 ? 0.418 2.281 -6.270 1.00 87.50 96 ILE A O 1
ATOM 776 N N . TRP A 1 97 ? -0.686 1.198 -7.900 1.00 87.19 97 TRP A N 1
ATOM 777 C CA . TRP A 1 97 ? -1.966 1.891 -7.721 1.00 87.19 97 TRP A CA 1
ATOM 778 C C . TRP A 1 97 ? -1.846 3.416 -7.865 1.00 87.19 97 TRP A C 1
ATOM 780 O O . TRP A 1 97 ? -2.364 4.177 -7.050 1.00 87.19 97 TRP A O 1
ATOM 790 N N . LEU A 1 98 ? -1.157 3.864 -8.914 1.00 85.50 98 LEU A N 1
ATOM 791 C CA . LEU A 1 98 ? -1.043 5.279 -9.268 1.00 85.50 98 LEU A CA 1
ATOM 792 C C . LEU A 1 98 ? -1.643 5.555 -10.645 1.00 85.50 98 LEU A C 1
ATOM 794 O O . LEU A 1 98 ? -1.795 4.654 -11.469 1.00 85.50 98 LEU A O 1
ATOM 798 N N . HIS A 1 99 ? -1.968 6.825 -10.889 1.00 88.25 99 HIS A N 1
ATOM 799 C CA . HIS A 1 99 ? -2.224 7.302 -12.243 1.00 88.25 99 HIS A CA 1
ATOM 800 C C . HIS A 1 99 ? -0.938 7.201 -13.075 1.00 88.25 99 HIS A C 1
ATOM 802 O O . HIS A 1 99 ? 0.155 7.372 -12.533 1.00 88.25 99 HIS A O 1
ATOM 808 N N . GLU A 1 100 ? -1.064 6.945 -14.379 1.00 85.56 100 GLU A N 1
ATOM 809 C CA . GLU A 1 100 ? 0.092 6.747 -15.266 1.00 85.56 100 GLU A CA 1
ATOM 810 C C . GLU A 1 100 ? 1.053 7.939 -15.242 1.00 85.56 100 GLU A C 1
ATOM 812 O O . GLU A 1 100 ? 2.257 7.732 -15.127 1.00 85.56 100 GLU A O 1
ATOM 817 N N . ASP A 1 101 ? 0.532 9.169 -15.245 1.00 86.06 101 ASP A N 1
ATOM 818 C CA . ASP A 1 101 ? 1.359 10.383 -15.191 1.00 86.06 101 ASP A CA 1
ATOM 819 C C . ASP A 1 101 ? 2.207 10.447 -13.909 1.00 86.06 101 ASP A C 1
ATOM 821 O O . ASP A 1 101 ? 3.417 10.648 -13.962 1.00 86.06 101 ASP A O 1
ATOM 825 N N . THR A 1 102 ? 1.598 10.187 -12.747 1.00 85.69 102 THR A N 1
ATOM 826 C CA . THR A 1 102 ? 2.302 10.193 -11.454 1.00 85.69 102 THR A CA 1
ATOM 827 C C . THR A 1 102 ? 3.288 9.031 -11.338 1.00 85.69 102 THR A C 1
ATOM 829 O O . THR A 1 102 ? 4.353 9.168 -10.740 1.00 85.69 102 THR A O 1
ATOM 832 N N . ALA A 1 103 ? 2.950 7.872 -11.909 1.00 85.44 103 ALA A N 1
ATOM 833 C CA . ALA A 1 103 ? 3.854 6.731 -11.959 1.00 85.44 103 ALA A CA 1
ATOM 834 C C . ALA A 1 103 ? 5.075 7.029 -12.841 1.00 85.44 103 ALA A C 1
ATOM 836 O O . ALA A 1 103 ? 6.195 6.733 -12.434 1.00 85.44 103 ALA A O 1
ATOM 837 N N . ALA A 1 104 ? 4.877 7.656 -14.006 1.00 84.12 104 ALA A N 1
ATOM 838 C CA . ALA A 1 104 ? 5.961 8.063 -14.895 1.00 84.12 104 ALA A CA 1
ATOM 839 C C . ALA A 1 104 ? 6.917 9.047 -14.207 1.00 84.12 104 ALA A C 1
ATOM 841 O O . ALA A 1 104 ? 8.128 8.846 -14.264 1.00 84.12 104 ALA A O 1
ATOM 842 N N . GLU A 1 105 ? 6.388 10.050 -13.501 1.00 85.31 105 GLU A N 1
ATOM 843 C CA . GLU A 1 105 ? 7.198 11.000 -12.725 1.00 85.31 105 GLU A CA 1
ATOM 844 C C . GLU A 1 105 ? 8.028 10.308 -11.638 1.00 85.31 105 GLU A C 1
ATOM 846 O O . GLU A 1 105 ? 9.207 10.600 -11.481 1.00 85.31 105 GLU A O 1
ATOM 851 N N . ARG A 1 106 ? 7.456 9.347 -10.900 1.00 82.44 106 ARG A N 1
ATOM 852 C CA . ARG A 1 106 ? 8.204 8.620 -9.856 1.00 82.44 106 ARG A CA 1
ATOM 853 C C . ARG A 1 106 ? 9.222 7.620 -10.409 1.00 82.44 106 ARG A C 1
ATOM 855 O O . ARG A 1 106 ? 10.143 7.214 -9.701 1.00 82.44 106 ARG A O 1
ATOM 862 N N . MET A 1 107 ? 9.048 7.183 -11.652 1.00 77.62 107 MET A N 1
ATOM 863 C CA . MET A 1 107 ? 9.917 6.200 -12.294 1.00 77.62 107 MET A CA 1
ATOM 864 C C . MET A 1 107 ? 11.027 6.820 -13.142 1.00 77.62 107 MET A C 1
ATOM 866 O O . MET A 1 107 ? 11.996 6.113 -13.421 1.00 77.62 107 MET A O 1
ATOM 870 N N . SER A 1 108 ? 10.923 8.096 -13.533 1.00 74.31 108 SER A N 1
ATOM 871 C CA . SER A 1 108 ? 11.907 8.761 -14.404 1.00 74.31 108 SER A CA 1
ATOM 872 C C . SER A 1 108 ? 13.326 8.718 -13.852 1.00 74.31 108 SER A C 1
ATOM 874 O O . SER A 1 108 ? 14.284 8.696 -14.617 1.00 74.31 108 SER A O 1
ATOM 876 N N . ASP A 1 109 ? 13.451 8.667 -12.528 1.00 67.31 109 ASP A N 1
ATOM 877 C CA . ASP A 1 109 ? 14.739 8.683 -11.841 1.00 67.31 109 ASP A CA 1
ATOM 878 C C . ASP A 1 109 ? 15.360 7.281 -11.712 1.00 67.31 109 ASP A C 1
ATOM 880 O O . ASP A 1 109 ? 16.552 7.160 -11.439 1.00 67.31 109 ASP A O 1
ATOM 884 N N . ASN A 1 110 ? 14.569 6.217 -11.908 1.00 62.09 110 ASN A N 1
ATOM 885 C CA . ASN A 1 110 ? 14.948 4.838 -11.571 1.00 62.09 110 ASN A CA 1
ATOM 886 C C . ASN A 1 110 ? 14.854 3.841 -12.737 1.00 62.09 110 ASN A C 1
ATOM 888 O O . ASN A 1 110 ? 15.377 2.733 -12.621 1.00 62.09 110 ASN A O 1
ATOM 892 N N . PHE A 1 111 ? 14.192 4.195 -13.841 1.00 60.12 111 PHE A N 1
ATOM 893 C CA . PHE A 1 111 ? 13.961 3.297 -14.973 1.00 60.12 111 PHE A CA 1
ATOM 894 C C . PHE A 1 111 ? 14.234 3.986 -16.306 1.00 60.12 111 PHE A C 1
ATOM 896 O O . PHE A 1 111 ? 13.828 5.129 -16.513 1.00 60.12 111 PHE A O 1
ATOM 903 N N . ASP A 1 112 ? 14.772 3.227 -17.264 1.00 56.75 112 ASP A N 1
ATOM 904 C CA . ASP A 1 112 ? 14.586 3.549 -18.677 1.00 56.75 112 ASP A CA 1
ATOM 905 C C . ASP A 1 112 ? 13.111 3.305 -19.017 1.00 56.75 112 ASP A C 1
ATOM 907 O O . ASP A 1 112 ? 12.658 2.186 -19.289 1.00 56.75 112 ASP A O 1
ATOM 911 N N . LEU A 1 113 ? 12.329 4.375 -18.897 1.00 55.34 113 LEU A N 1
ATOM 912 C CA . LEU A 1 113 ? 10.897 4.353 -19.128 1.00 55.34 113 LEU A CA 1
ATOM 913 C C . LEU A 1 113 ? 10.605 4.004 -20.588 1.00 55.34 113 LEU A C 1
ATOM 915 O O . LEU A 1 113 ? 10.841 4.798 -21.501 1.00 55.34 113 LEU A O 1
ATOM 919 N N . LEU A 1 114 ? 9.994 2.838 -20.806 1.00 53.44 114 LEU A N 1
ATOM 920 C CA . LEU A 1 114 ? 9.323 2.531 -22.065 1.00 53.44 114 LEU A CA 1
ATOM 921 C C . LEU A 1 114 ? 8.017 3.320 -22.092 1.00 53.44 114 LEU A C 1
ATOM 923 O O . LEU A 1 114 ? 6.945 2.819 -21.745 1.00 53.44 114 LEU A O 1
ATOM 927 N N . ILE A 1 115 ? 8.122 4.594 -22.465 1.00 48.25 115 ILE A N 1
ATOM 928 C CA . ILE A 1 115 ? 6.966 5.450 -22.692 1.00 48.25 115 ILE A CA 1
ATOM 929 C C . ILE A 1 115 ? 6.244 4.887 -23.918 1.00 48.25 115 ILE A C 1
ATOM 931 O O . ILE A 1 115 ? 6.634 5.140 -25.061 1.00 48.25 115 ILE A O 1
ATOM 935 N N . SER A 1 116 ? 5.175 4.118 -23.690 1.00 42.16 116 SER A N 1
ATOM 936 C CA . SER A 1 116 ? 4.174 3.868 -24.726 1.00 42.16 116 SER A CA 1
ATOM 937 C C . SER A 1 116 ? 3.498 5.196 -25.035 1.00 42.16 116 SER A C 1
ATOM 939 O O . SER A 1 116 ? 2.484 5.565 -24.452 1.00 42.16 116 SER A O 1
ATOM 941 N N . THR A 1 117 ? 4.101 5.956 -25.943 1.00 39.69 117 THR A N 1
ATOM 942 C CA . THR A 1 117 ? 3.400 7.048 -26.606 1.00 39.69 117 THR A CA 1
ATOM 943 C C . THR A 1 117 ? 2.256 6.427 -27.411 1.00 39.69 117 THR A C 1
ATOM 945 O O . THR A 1 117 ? 2.505 5.503 -28.189 1.00 39.69 117 THR A O 1
ATOM 948 N N . PRO A 1 118 ? 1.008 6.919 -27.306 1.00 38.56 118 PRO A N 1
ATOM 949 C CA . PRO A 1 118 ? -0.121 6.372 -28.061 1.00 38.56 118 PRO A CA 1
ATOM 950 C C . PRO A 1 118 ? -0.047 6.683 -29.571 1.00 38.56 118 PRO A C 1
ATOM 952 O O . PRO A 1 118 ? -1.065 6.671 -30.253 1.00 38.56 118 PRO A O 1
ATOM 955 N N . ASN A 1 119 ? 1.136 6.992 -30.122 1.00 41.22 119 ASN A N 1
ATOM 956 C CA . ASN A 1 119 ? 1.264 7.445 -31.505 1.00 41.22 119 ASN A CA 1
ATOM 957 C C . ASN A 1 119 ? 2.591 7.118 -32.212 1.00 41.22 119 ASN A C 1
ATOM 959 O O . ASN A 1 119 ? 2.979 7.813 -33.152 1.00 41.22 119 ASN A O 1
ATOM 963 N N . ARG A 1 120 ? 3.295 6.045 -31.830 1.00 37.34 120 ARG A N 1
ATOM 964 C CA . ARG A 1 120 ? 4.405 5.532 -32.650 1.00 37.34 120 ARG A CA 1
ATOM 965 C C . ARG A 1 120 ? 4.284 4.034 -32.881 1.00 37.34 120 ARG A C 1
ATOM 967 O O . ARG A 1 120 ? 4.576 3.224 -32.014 1.00 37.34 120 ARG A O 1
ATOM 974 N N . ALA A 1 121 ? 3.919 3.678 -34.109 1.00 43.50 121 ALA A N 1
ATOM 975 C CA . ALA A 1 121 ? 4.047 2.340 -34.678 1.00 43.50 121 ALA A CA 1
ATOM 976 C C . ALA A 1 121 ? 5.530 1.944 -34.896 1.00 43.50 121 ALA A C 1
ATOM 978 O O . ALA A 1 121 ? 5.934 1.573 -35.995 1.00 43.50 121 ALA A O 1
ATOM 979 N N . ILE A 1 122 ? 6.358 2.056 -33.856 1.00 42.81 122 ILE A N 1
ATOM 980 C CA . ILE A 1 122 ? 7.782 1.701 -33.848 1.00 42.81 122 ILE A CA 1
ATOM 981 C C . ILE A 1 122 ? 8.044 1.022 -32.492 1.00 42.81 122 ILE A C 1
ATOM 983 O O . ILE A 1 122 ? 7.983 1.691 -31.475 1.00 42.81 122 ILE A O 1
ATOM 987 N N . GLY A 1 123 ? 8.280 -0.281 -32.365 1.00 40.03 123 GLY A N 1
ATOM 988 C CA . GLY A 1 123 ? 8.335 -1.331 -33.365 1.00 40.03 123 GLY A CA 1
ATOM 989 C C . GLY A 1 123 ? 7.907 -2.667 -32.754 1.00 40.03 123 GLY A C 1
ATOM 990 O O . GLY A 1 123 ? 8.650 -3.308 -32.022 1.00 40.03 123 GLY A O 1
ATOM 991 N N . LEU A 1 124 ? 6.736 -3.154 -33.166 1.00 46.56 124 LEU A N 1
ATOM 992 C CA . LEU A 1 124 ? 6.337 -4.561 -33.007 1.00 46.56 124 LEU A CA 1
ATOM 993 C C . LEU A 1 124 ? 7.261 -5.527 -33.780 1.00 46.56 124 LEU A C 1
ATOM 995 O O . LEU A 1 124 ? 7.185 -6.737 -33.590 1.00 46.56 124 LEU A O 1
ATOM 999 N N . LYS A 1 125 ? 8.160 -5.006 -34.628 1.00 46.03 125 LYS A N 1
ATOM 1000 C CA . LYS A 1 125 ? 9.184 -5.799 -35.317 1.00 46.03 125 LYS A CA 1
ATOM 1001 C C . LYS A 1 125 ? 10.289 -6.305 -34.386 1.00 46.03 125 LYS A C 1
ATOM 1003 O O . LYS A 1 125 ? 10.751 -7.414 -34.602 1.00 46.03 125 LYS A O 1
ATOM 1008 N N . GLU A 1 126 ? 10.676 -5.558 -33.352 1.00 47.53 126 GLU A N 1
ATOM 1009 C CA . GLU A 1 126 ? 11.780 -5.968 -32.463 1.00 47.53 126 GLU A CA 1
ATOM 1010 C C . GLU A 1 126 ? 11.317 -6.989 -31.412 1.00 47.53 126 GLU A C 1
ATOM 1012 O O . GLU A 1 126 ? 12.027 -7.948 -31.118 1.00 47.53 126 GLU A O 1
ATOM 1017 N N . VAL A 1 127 ? 10.073 -6.870 -30.930 1.00 52.91 127 VAL A N 1
ATOM 1018 C CA . VAL A 1 127 ? 9.456 -7.876 -30.043 1.00 52.91 127 VAL A CA 1
ATOM 1019 C C . VAL A 1 127 ? 9.137 -9.168 -30.805 1.00 52.91 127 VAL A C 1
ATOM 1021 O O . VAL A 1 127 ? 9.352 -10.255 -30.274 1.00 52.91 127 VAL A O 1
ATOM 1024 N N . GLY A 1 128 ? 8.705 -9.073 -32.071 1.00 50.25 128 GLY A N 1
ATOM 1025 C CA . GLY A 1 128 ? 8.558 -10.241 -32.946 1.00 50.25 128 GLY A CA 1
ATOM 1026 C C . GLY A 1 128 ? 9.888 -10.957 -33.202 1.00 50.25 128 GLY A C 1
ATOM 1027 O O . GLY A 1 128 ? 9.944 -12.179 -33.149 1.00 50.25 128 GLY A O 1
ATOM 1028 N N . GLN A 1 129 ? 10.979 -10.205 -33.382 1.00 49.25 129 GLN A N 1
ATOM 1029 C CA . GLN A 1 129 ? 12.318 -10.774 -33.568 1.00 49.25 129 GLN A CA 1
ATOM 1030 C C . GLN A 1 129 ? 12.863 -11.453 -32.303 1.00 49.25 129 GLN A C 1
ATOM 1032 O O . GLN A 1 129 ? 13.532 -12.476 -32.414 1.00 49.25 129 GLN A O 1
ATOM 1037 N N . LEU A 1 130 ? 12.556 -10.944 -31.105 1.00 52.50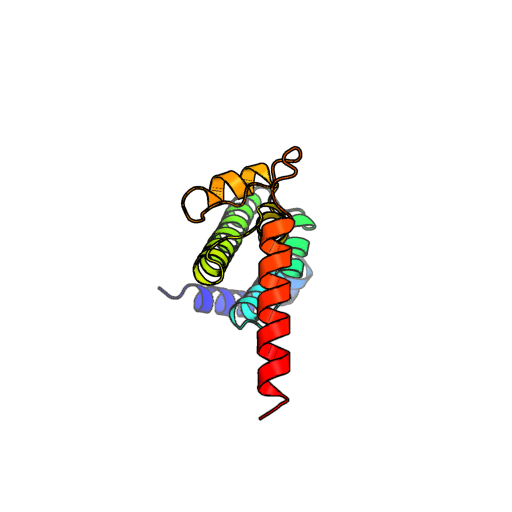 130 LEU A N 1
ATOM 1038 C CA . LEU A 1 130 ? 12.912 -11.611 -29.845 1.00 52.50 130 LEU A CA 1
ATOM 1039 C C . LEU A 1 130 ? 12.086 -12.884 -29.608 1.00 52.50 130 LEU A C 1
ATOM 1041 O O . LEU A 1 130 ? 12.646 -13.887 -29.172 1.00 52.50 130 LEU A O 1
ATOM 1045 N N . ALA A 1 131 ? 10.794 -12.879 -29.948 1.00 56.12 131 ALA A N 1
ATOM 1046 C CA . ALA A 1 131 ? 9.955 -14.077 -2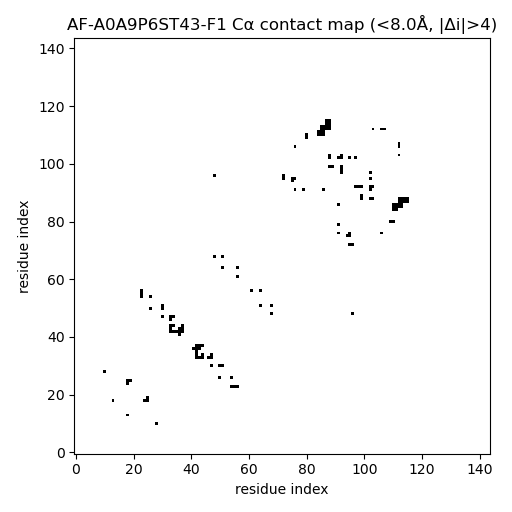9.889 1.00 56.12 131 ALA A CA 1
ATOM 1047 C C . ALA A 1 131 ? 10.423 -15.159 -30.883 1.00 56.12 131 ALA A C 1
ATOM 1049 O O . ALA A 1 131 ? 10.507 -16.328 -30.509 1.00 56.12 131 ALA A O 1
ATOM 1050 N N . ASP A 1 132 ? 10.818 -14.773 -32.102 1.00 52.34 132 ASP A N 1
ATOM 1051 C CA . ASP A 1 132 ? 11.377 -15.697 -33.098 1.00 52.34 132 ASP A CA 1
ATOM 1052 C C . ASP A 1 132 ? 12.738 -16.273 -32.665 1.00 52.34 132 ASP A C 1
ATOM 1054 O O . ASP A 1 132 ? 13.009 -17.452 -32.900 1.00 52.34 132 ASP A O 1
ATOM 1058 N N . VAL A 1 133 ? 13.589 -15.484 -31.993 1.00 56.97 133 VAL A N 1
ATOM 1059 C CA . VAL A 1 133 ? 14.882 -15.955 -31.459 1.00 56.97 133 VAL A CA 1
ATOM 1060 C C . VAL A 1 133 ? 14.695 -16.918 -30.284 1.00 56.97 133 VAL A C 1
ATOM 1062 O O . VAL A 1 133 ? 15.396 -17.927 -30.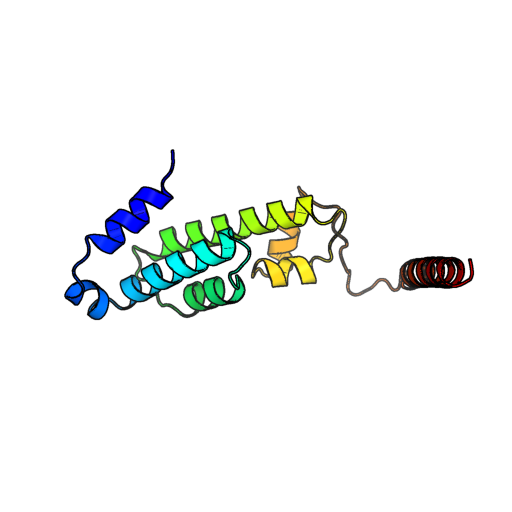220 1.00 56.97 133 VAL A O 1
ATOM 1065 N N . VAL A 1 134 ? 13.740 -16.659 -29.384 1.00 60.94 134 VAL A N 1
ATOM 1066 C CA . VAL A 1 134 ? 13.412 -17.579 -28.278 1.00 60.94 134 VAL A CA 1
ATOM 1067 C C . VAL A 1 134 ? 12.822 -18.885 -28.820 1.00 60.94 134 VAL A C 1
ATOM 1069 O O . VAL A 1 134 ? 13.301 -19.956 -28.453 1.00 60.94 134 VAL A O 1
ATOM 1072 N N . ALA A 1 135 ? 11.898 -18.817 -29.784 1.00 58.22 135 ALA A N 1
ATOM 1073 C CA . ALA A 1 135 ? 11.335 -20.006 -30.424 1.00 58.22 135 ALA A CA 1
ATOM 1074 C C . ALA A 1 135 ? 12.400 -20.843 -31.167 1.00 58.22 135 ALA A C 1
ATOM 1076 O O . ALA A 1 135 ? 12.380 -22.072 -31.111 1.00 58.22 135 ALA A O 1
ATOM 1077 N N . HIS A 1 136 ? 13.376 -20.206 -31.827 1.00 50.34 136 HIS A N 1
ATOM 1078 C CA . HIS A 1 136 ? 14.488 -20.919 -32.473 1.00 50.34 136 HIS A CA 1
ATOM 1079 C C . HIS A 1 136 ? 15.472 -21.570 -31.487 1.00 50.34 136 HIS A C 1
ATOM 1081 O O . HIS A 1 136 ? 16.151 -22.535 -31.851 1.00 50.34 136 HIS A O 1
ATOM 1087 N N . LEU A 1 137 ? 15.582 -21.048 -30.263 1.00 54.00 137 LEU A N 1
ATOM 1088 C CA . LEU A 1 137 ? 16.451 -21.604 -29.225 1.00 54.00 137 LEU A CA 1
ATOM 1089 C C . LEU A 1 137 ? 15.795 -22.778 -28.490 1.00 54.00 137 LEU A C 1
ATOM 1091 O O . LEU A 1 137 ? 16.486 -23.755 -28.206 1.00 54.00 137 LEU A O 1
ATOM 1095 N N . GLU A 1 138 ? 14.483 -22.732 -28.260 1.00 55.19 138 GLU A N 1
ATOM 1096 C CA . GLU A 1 138 ? 13.740 -23.833 -27.630 1.00 55.19 138 GLU A CA 1
ATOM 1097 C C . GLU A 1 138 ? 13.686 -25.078 -28.535 1.00 55.19 138 GLU A C 1
ATOM 1099 O O . GLU A 1 138 ? 13.995 -26.180 -28.084 1.00 55.19 138 GLU A O 1
ATOM 1104 N N . VAL A 1 139 ? 13.461 -24.915 -29.846 1.00 55.12 139 VAL A N 1
ATOM 1105 C CA . VAL A 1 139 ? 13.447 -26.043 -30.805 1.00 55.12 139 VAL A CA 1
ATOM 1106 C C . VAL A 1 139 ? 14.814 -26.739 -30.924 1.00 55.12 139 VAL A C 1
ATOM 1108 O O . VAL A 1 139 ? 14.887 -27.935 -31.203 1.00 55.12 139 VAL A O 1
ATOM 1111 N N . LYS A 1 140 ? 15.923 -26.026 -30.687 1.00 49.81 140 LYS A N 1
ATOM 1112 C CA . LYS A 1 140 ? 17.267 -26.628 -30.703 1.00 49.81 140 LYS A CA 1
ATOM 1113 C C . LYS A 1 140 ? 17.604 -27.418 -29.440 1.00 49.81 140 LYS A C 1
ATOM 1115 O O . LYS A 1 140 ? 18.476 -28.279 -29.515 1.00 49.81 140 LYS A O 1
ATOM 1120 N N . GLN A 1 141 ? 16.950 -27.147 -28.311 1.00 52.00 141 GLN A N 1
ATOM 1121 C CA . GLN A 1 141 ? 17.167 -27.905 -27.076 1.00 52.00 141 GLN A CA 1
ATOM 1122 C C . GLN A 1 141 ? 16.377 -29.216 -27.035 1.00 52.00 141 GLN A C 1
ATOM 1124 O O . GLN A 1 141 ? 16.809 -30.147 -26.366 1.00 52.00 141 GLN A O 1
ATOM 1129 N N . GLU A 1 142 ? 15.283 -29.330 -27.789 1.00 48.72 142 GLU A N 1
ATOM 1130 C CA . GLU A 1 142 ? 14.514 -30.581 -27.899 1.00 48.72 142 GLU A CA 1
ATOM 1131 C C . GLU A 1 142 ? 15.078 -31.568 -28.942 1.00 48.72 142 GLU A C 1
ATOM 1133 O O . GLU A 1 142 ? 14.624 -32.708 -29.025 1.00 48.72 142 GLU A O 1
ATOM 1138 N N . ALA A 1 143 ? 16.074 -31.154 -29.734 1.00 52.88 143 ALA A N 1
ATOM 1139 C CA . ALA A 1 143 ? 16.668 -31.950 -30.814 1.00 52.88 143 ALA A CA 1
ATOM 1140 C C . ALA A 1 143 ? 18.113 -32.428 -30.536 1.00 52.88 143 ALA A C 1
ATOM 1142 O O . ALA A 1 143 ? 18.827 -32.779 -31.478 1.00 52.88 143 ALA A O 1
ATOM 1143 N N . SER A 1 144 ? 18.568 -32.431 -29.276 1.00 46.00 144 SER A N 1
ATOM 1144 C CA . SER A 1 144 ? 19.852 -33.023 -28.842 1.00 46.00 144 SER A CA 1
ATOM 1145 C C . SER A 1 144 ? 19.666 -34.066 -27.752 1.00 46.00 144 SER A C 1
ATOM 1147 O O . SER A 1 144 ? 18.845 -33.825 -26.844 1.00 46.00 144 SER A O 1
#

Foldseek 3Di:
DPCLVVVVVVVVPDDPVVCVVDPVNVLVVVLSVLVVCVVVVNHDPVVNVVSLVVDDDPPVCVVVSVVVLVVQLVVVLVVCLVVDQEDELVVSCVVSVHDSVVSCVVCVVRHPYPDPDVDDPPDPPVVVVVVVVVVVVVVVVVVD

Radius of gyration: 21.21 Å; Cα contacts (8 Å, |Δi|>4): 78; chains: 1; bounding box: 36×47×60 Å

InterPro domains:
  IPR033464 CSN8/PSMD8/EIF3K [PF10075] (5-105)

Organism: NCBI:txid1440133

Mean predicted aligned error: 13.16 Å

Secondary structure (DSSP, 8-state):
--HHHHHHHHHHHS-HHHHHH-HHHHHHHHHHHHHHHHHTT-S-HHHHHHHHHHS---TTTHHHHHHHHHHHHHHHHHHHHHH-SEEEHHHHHHHHT--HHHHHHHHTTTSEEE---TT----HHHHHHHHHHHHHHHHHHTT-

pLDDT: mean 74.79, std 16.46, range [35.72, 90.31]

Sequence (144 aa):
MNTRYSARTLVHRIPEEVKKQASQLATLIQIMELMRQWERQTGPLKDIYALLHQSRWDSPLAPLIAVLQDSIQDRELDVLAKAYTSLPVQLAASRIWLHEDTAAERMSDNFDLLISTPNRAIGLKEVGQLADVVAHLEVKQEAS

Nearest PDB structures (foldseek):
  6r7h-assembly1_H  TM=6.370E-01  e=2.555E-04  Homo sapiens
  6r7f-assembly1_H  TM=6.221E-01  e=2.885E-04  Homo sapiens
  4d10-assembly1_P  TM=6.334E-01  e=5.299E-04  Homo sapiens
  6r7i-assembly1_H  TM=6.237E-01  e=2.281E-03  Homo sapiens
  1j5y-assembly1_A  TM=6.564E-01  e=5.476E+00  Thermotoga maritima

Solvent-accessible surface area (backbone atoms only — not comparable to full-atom values): 8524 Å² total; per-residue (Å²): 131,78,63,68,66,51,54,55,56,51,59,72,68,53,57,69,69,59,47,72,72,35,64,66,56,42,50,50,55,50,43,54,54,45,50,54,30,35,75,70,73,75,33,69,65,68,58,45,53,48,53,65,70,73,49,84,64,57,81,88,49,41,65,58,51,49,53,51,51,50,55,53,33,55,52,49,49,56,51,46,52,74,74,38,79,59,54,47,40,66,60,52,8,67,71,55,73,44,56,50,71,63,34,43,65,72,33,64,85,68,41,61,68,45,75,82,59,99,81,60,101,72,56,76,64,60,58,50,52,52,53,52,52,50,54,59,52,54,60,56,63,76,73,110